Protein AF-A0A3M8CEA3-F1 (afdb_monomer)

Solvent-accessible surface area (backbone atoms only — not comparable to full-atom values): 4649 Å² total; per-residue (Å²): 139,82,84,81,78,83,77,75,80,76,83,66,76,52,94,83,66,74,73,50,50,72,39,47,64,70,59,48,71,72,38,91,74,78,44,76,69,45,51,56,48,46,59,50,61,69,40,89,93,56,83,82,90,51,44,71,33,77,72,66,63,58,86,78,88,76,134

pLDDT: mean 74.98, std 16.01, range [36.03, 91.12]

Mean predicted aligned error: 11.78 Å

Radius of gyration: 19.07 Å; Cα contacts (8 Å, |Δi|>4): 48; chains: 1; bounding box: 56×34×37 Å

Sequence (67 aa):
MAKGKKIKKDKRNHPNQVNLKIVTSQTCQVCKQQCSRGLAYLEKMSQPGTIGFGVPCILTQKTSAAK

Foldseek 3Di:
DDDDDPDDPDPPCPPPPQDFDFDWLVCQVPDPDHDPQSVVQVVQVPDPPGDHPGTRDPVRSDDDPDD

Secondary structure (DSSP, 8-state):
--------------TT---PEEE-HHHHHH-SS--HHHHHHHHH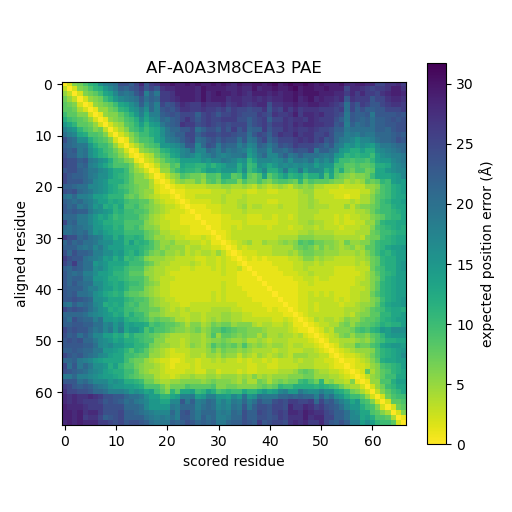HTSTT-----EEEGGGGS-----

Structure (mmCIF, N/CA/C/O backbone):
data_AF-A0A3M8CEA3-F1
#
_entry.id   AF-A0A3M8CEA3-F1
#
loop_
_atom_site.group_PDB
_atom_site.id
_atom_site.type_symbol
_atom_site.label_atom_id
_atom_site.label_alt_id
_atom_site.label_comp_id
_atom_site.label_asym_id
_atom_site.label_entity_id
_atom_site.label_seq_id
_atom_site.pdbx_PDB_ins_code
_atom_site.Cartn_x
_atom_site.Cartn_y
_atom_site.Cartn_z
_atom_site.occupancy
_atom_site.B_iso_or_equiv
_atom_site.auth_seq_id
_atom_site.auth_comp_id
_atom_site.auth_asym_id
_atom_site.auth_atom_id
_atom_site.pdbx_PDB_model_num
ATOM 1 N N . MET A 1 1 ? 42.177 -22.378 -22.611 1.00 36.97 1 MET A N 1
ATOM 2 C CA . MET A 1 1 ? 40.940 -22.967 -22.047 1.00 36.97 1 MET A CA 1
ATOM 3 C C . MET A 1 1 ? 40.671 -22.316 -20.691 1.00 36.97 1 MET A C 1
ATOM 5 O O . MET A 1 1 ? 41.325 -22.677 -19.724 1.00 36.97 1 MET A O 1
ATOM 9 N N . ALA A 1 2 ? 39.793 -21.312 -20.604 1.00 52.00 2 ALA A N 1
ATOM 10 C CA . ALA A 1 2 ? 39.470 -20.661 -19.329 1.00 52.00 2 ALA A CA 1
ATOM 11 C C . ALA A 1 2 ? 38.087 -21.126 -18.850 1.00 52.00 2 ALA A C 1
ATOM 13 O O . ALA A 1 2 ? 37.079 -20.903 -19.518 1.00 52.00 2 ALA A O 1
ATOM 14 N N . LYS A 1 3 ? 38.057 -21.824 -17.707 1.00 53.72 3 LYS A N 1
ATOM 15 C CA . LYS A 1 3 ? 36.844 -22.320 -17.042 1.00 53.72 3 LYS A CA 1
ATOM 16 C C . LYS A 1 3 ? 35.916 -21.144 -16.708 1.00 53.72 3 LYS A C 1
ATOM 18 O O . LYS A 1 3 ? 36.241 -20.321 -15.856 1.00 53.72 3 LYS A O 1
ATOM 23 N N . GLY A 1 4 ? 34.754 -21.092 -17.360 1.00 55.97 4 GLY A N 1
ATOM 24 C CA . GLY A 1 4 ? 33.704 -20.111 -17.091 1.00 55.97 4 GLY A CA 1
ATOM 25 C C . GLY A 1 4 ? 33.208 -20.210 -15.649 1.00 55.97 4 GLY A C 1
ATOM 26 O O . GLY A 1 4 ? 32.578 -21.193 -15.251 1.00 55.97 4 GLY A O 1
ATOM 27 N N . LYS A 1 5 ? 3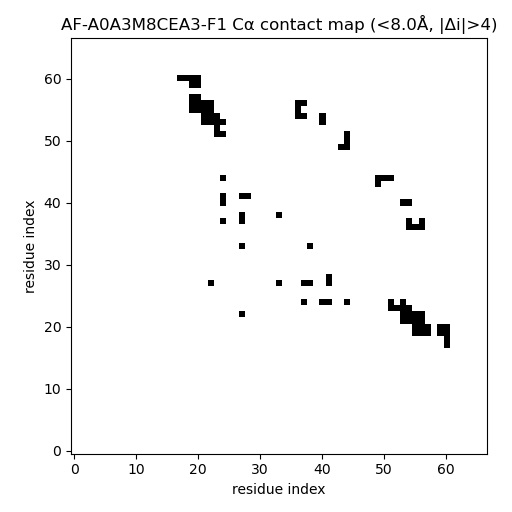3.510 -19.188 -14.847 1.00 61.41 5 LYS A N 1
ATOM 28 C CA . LYS A 1 5 ? 33.063 -19.073 -13.458 1.00 61.41 5 LYS A CA 1
ATOM 29 C C . LYS A 1 5 ? 31.557 -18.783 -13.467 1.00 61.41 5 LYS A C 1
ATOM 31 O O . LYS A 1 5 ? 31.136 -17.710 -13.889 1.00 61.41 5 LYS A O 1
ATOM 36 N N . LYS A 1 6 ? 30.729 -19.738 -13.026 1.00 65.12 6 LYS A N 1
ATOM 37 C CA . LYS A 1 6 ? 29.280 -19.526 -12.863 1.00 65.12 6 LYS A CA 1
ATOM 38 C C . LYS A 1 6 ? 29.047 -18.520 -11.736 1.00 65.12 6 LYS A C 1
ATOM 40 O O . LYS A 1 6 ? 29.140 -18.866 -10.559 1.00 65.12 6 LYS A O 1
ATOM 45 N N . ILE A 1 7 ? 28.743 -17.280 -12.104 1.00 65.56 7 ILE A N 1
ATOM 46 C CA . ILE A 1 7 ? 28.301 -16.242 -11.173 1.00 65.56 7 ILE A CA 1
ATOM 47 C C . ILE A 1 7 ? 26.890 -16.627 -10.719 1.00 65.56 7 ILE A C 1
ATOM 49 O O . ILE A 1 7 ? 25.928 -16.535 -11.482 1.00 65.56 7 ILE A O 1
ATOM 53 N N . LYS A 1 8 ? 26.761 -17.115 -9.481 1.00 64.69 8 LYS A N 1
ATOM 54 C CA . LYS A 1 8 ? 25.451 -17.296 -8.849 1.00 64.69 8 LYS A CA 1
ATOM 55 C C . LYS A 1 8 ? 24.858 -15.900 -8.647 1.00 64.69 8 LYS A C 1
ATOM 57 O O . LYS A 1 8 ? 25.400 -15.126 -7.864 1.00 64.69 8 LYS A O 1
ATOM 62 N N . LYS A 1 9 ? 23.782 -15.571 -9.377 1.00 61.78 9 LYS A N 1
ATOM 63 C CA . LYS A 1 9 ? 22.991 -14.356 -9.135 1.00 61.78 9 LYS A CA 1
ATOM 64 C C . LYS A 1 9 ? 22.483 -14.417 -7.704 1.00 61.78 9 LYS A C 1
ATOM 66 O O . LYS A 1 9 ? 21.677 -15.275 -7.346 1.00 61.78 9 LYS A O 1
ATOM 71 N N . ASP A 1 10 ? 23.037 -13.536 -6.899 1.00 59.97 10 ASP A N 1
ATOM 72 C CA . ASP A 1 10 ? 22.747 -13.411 -5.496 1.00 59.97 10 ASP A CA 1
ATOM 73 C C . ASP A 1 10 ? 21.291 -12.955 -5.327 1.00 59.97 10 ASP A C 1
ATOM 75 O O . ASP A 1 10 ? 20.929 -11.836 -5.676 1.00 59.97 10 ASP A O 1
ATOM 79 N N . LYS A 1 11 ? 20.421 -13.860 -4.868 1.00 59.91 11 LYS A N 1
ATOM 80 C CA . LYS A 1 11 ? 19.004 -13.573 -4.589 1.00 59.91 11 LYS A CA 1
ATOM 81 C C . LYS A 1 11 ? 18.821 -12.863 -3.239 1.00 59.91 11 LYS A C 1
ATOM 83 O O . LYS A 1 11 ? 17.763 -13.000 -2.629 1.00 59.91 11 LYS A O 1
ATOM 88 N N . ARG A 1 12 ? 19.832 -12.158 -2.712 1.00 62.34 12 ARG A N 1
ATOM 89 C CA . ARG A 1 12 ? 19.635 -11.364 -1.495 1.00 62.34 12 ARG A CA 1
ATOM 90 C C . ARG A 1 12 ? 18.745 -10.192 -1.882 1.00 62.34 12 ARG A C 1
ATOM 92 O O . ARG A 1 12 ? 19.145 -9.329 -2.659 1.00 62.34 12 ARG A O 1
ATOM 99 N N . ASN A 1 13 ? 17.510 -10.214 -1.382 1.00 59.81 13 ASN A N 1
ATOM 100 C CA . ASN A 1 13 ? 16.592 -9.086 -1.440 1.00 59.81 13 ASN A CA 1
ATOM 101 C C . ASN A 1 13 ? 17.373 -7.847 -0.981 1.00 59.81 13 ASN A C 1
ATOM 103 O O . ASN A 1 13 ? 17.794 -7.781 0.173 1.00 59.81 13 ASN A O 1
ATOM 107 N N . HIS A 1 14 ? 17.681 -6.944 -1.916 1.00 61.78 14 HIS A N 1
ATOM 108 C CA . HIS A 1 14 ? 18.522 -5.780 -1.644 1.00 61.78 14 HIS A CA 1
ATOM 109 C C . HIS A 1 14 ? 17.896 -5.022 -0.460 1.00 61.78 14 HIS A C 1
ATOM 111 O O . HIS A 1 14 ? 16.674 -4.889 -0.444 1.00 61.78 14 HIS A O 1
ATOM 117 N N . PRO A 1 15 ? 18.658 -4.514 0.520 1.00 61.94 15 PRO A N 1
ATOM 118 C CA . PRO A 1 15 ? 18.082 -3.875 1.711 1.00 61.94 15 PRO A CA 1
ATOM 119 C C . PRO A 1 15 ? 17.190 -2.658 1.388 1.00 61.94 15 PRO A C 1
ATOM 121 O O . PRO A 1 15 ? 16.337 -2.296 2.189 1.00 61.94 1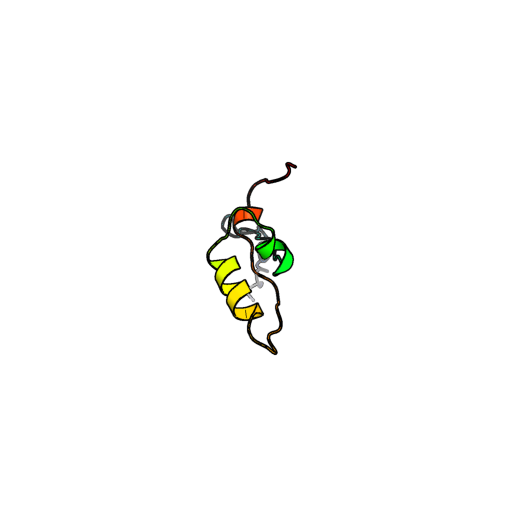5 PRO A O 1
ATOM 124 N N . ASN A 1 16 ? 17.320 -2.082 0.184 1.00 63.59 16 ASN A N 1
ATOM 125 C CA . ASN A 1 16 ? 16.446 -1.024 -0.340 1.00 63.59 16 ASN A CA 1
ATOM 126 C C . ASN A 1 16 ? 15.198 -1.525 -1.097 1.00 63.59 16 ASN A C 1
ATOM 128 O O . ASN A 1 16 ? 14.393 -0.709 -1.548 1.00 63.59 16 ASN A O 1
ATOM 132 N N . GLN A 1 17 ? 15.010 -2.836 -1.271 1.00 63.88 17 GLN A N 1
ATOM 133 C CA . GLN A 1 17 ? 13.791 -3.402 -1.851 1.00 63.88 17 GLN A CA 1
ATOM 134 C C . GLN A 1 17 ? 12.707 -3.488 -0.784 1.00 63.88 17 GLN A C 1
ATOM 136 O O . GLN A 1 17 ? 12.462 -4.521 -0.153 1.00 63.88 17 GLN A O 1
ATOM 141 N N . VAL A 1 18 ? 12.050 -2.351 -0.596 1.00 65.88 18 VAL A N 1
ATOM 142 C CA . VAL A 1 18 ? 10.848 -2.252 0.212 1.00 65.88 18 VAL A CA 1
ATOM 143 C C . VAL A 1 18 ? 9.691 -2.960 -0.491 1.00 65.88 18 VAL A C 1
ATOM 145 O O . VAL A 1 18 ? 9.172 -2.495 -1.504 1.00 65.88 18 VAL A O 1
ATOM 148 N N . ASN A 1 19 ? 9.281 -4.107 0.050 1.00 67.50 19 ASN A N 1
ATOM 149 C CA . ASN A 1 19 ? 8.094 -4.807 -0.428 1.00 67.50 19 ASN A CA 1
ATOM 150 C C . ASN A 1 19 ? 6.852 -4.040 0.039 1.00 67.50 19 ASN A C 1
ATOM 152 O O . ASN A 1 19 ? 6.493 -4.047 1.214 1.00 67.50 19 ASN A O 1
ATOM 156 N N . LEU A 1 20 ? 6.232 -3.327 -0.896 1.00 81.25 20 LEU A N 1
ATOM 157 C CA . LEU A 1 20 ? 4.982 -2.606 -0.695 1.00 81.25 20 LEU A CA 1
ATOM 158 C C . LEU A 1 20 ? 3.818 -3.512 -1.090 1.00 81.25 20 LEU A C 1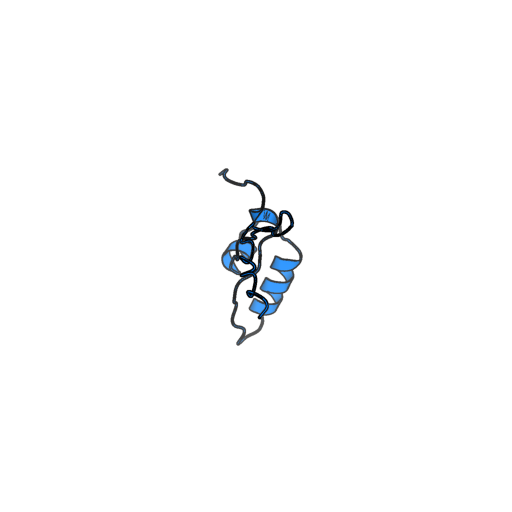
ATOM 160 O O . LEU A 1 20 ? 3.852 -4.120 -2.161 1.00 81.25 20 LEU A O 1
ATOM 164 N N . LYS A 1 21 ? 2.760 -3.571 -0.275 1.00 83.00 21 LYS A N 1
ATOM 165 C CA . LYS A 1 21 ? 1.546 -4.292 -0.665 1.00 83.00 21 LYS A CA 1
ATOM 166 C C . LYS A 1 21 ? 0.815 -3.495 -1.744 1.00 83.00 21 LYS A C 1
ATOM 168 O O . LYS A 1 21 ? 0.556 -2.302 -1.569 1.00 83.00 21 LYS A O 1
ATOM 173 N N . ILE A 1 22 ? 0.467 -4.159 -2.842 1.00 87.62 22 ILE A N 1
ATOM 174 C CA . ILE A 1 22 ? -0.458 -3.607 -3.833 1.00 87.62 22 ILE A CA 1
ATOM 175 C C . ILE A 1 22 ? -1.867 -3.663 -3.241 1.00 87.62 22 ILE A C 1
ATOM 177 O O . ILE A 1 22 ? -2.327 -4.725 -2.819 1.00 87.62 22 ILE A O 1
ATOM 181 N N . VAL A 1 23 ? -2.529 -2.512 -3.170 1.00 88.00 23 VAL A N 1
ATOM 182 C CA . VAL A 1 23 ? -3.903 -2.376 -2.668 1.00 88.00 23 VAL A CA 1
ATOM 183 C C . VAL A 1 23 ? -4.811 -1.814 -3.755 1.00 88.00 23 VAL A C 1
ATOM 185 O O . VAL A 1 23 ? -4.342 -1.169 -4.689 1.00 88.00 23 VAL A O 1
ATOM 188 N N . THR A 1 24 ? -6.112 -2.060 -3.649 1.00 89.88 24 THR A N 1
ATOM 189 C CA . THR A 1 24 ? -7.110 -1.592 -4.621 1.00 89.88 24 THR A CA 1
ATOM 190 C C . THR A 1 24 ? -7.781 -0.296 -4.161 1.00 89.88 24 THR A C 1
ATOM 192 O O . THR A 1 24 ? -7.573 0.173 -3.037 1.00 89.88 24 THR A O 1
ATOM 195 N N . SER A 1 25 ? -8.614 0.286 -5.030 1.00 85.88 25 SER A N 1
ATOM 196 C CA . SER A 1 25 ? -9.366 1.521 -4.760 1.00 85.88 25 SER A CA 1
ATOM 197 C C . SER A 1 25 ? -10.190 1.420 -3.487 1.00 85.88 25 SER A C 1
ATOM 199 O O . SER A 1 25 ? -10.160 2.350 -2.692 1.00 85.88 25 SER A O 1
ATOM 201 N N . GLN A 1 26 ? -10.831 0.276 -3.240 1.00 87.00 26 GLN A N 1
ATOM 202 C CA . GLN A 1 26 ? -11.639 0.052 -2.041 1.00 87.00 26 GLN A CA 1
ATOM 203 C C . GLN A 1 26 ? -10.832 0.280 -0.756 1.00 87.00 26 GLN A C 1
ATOM 205 O O . GLN A 1 26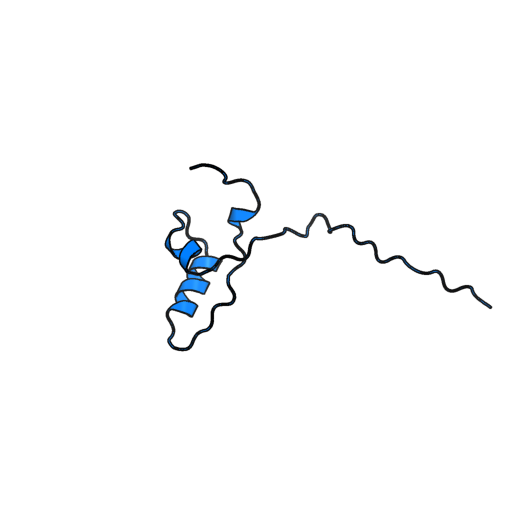 ? -11.286 0.980 0.145 1.00 87.00 26 GLN A O 1
ATOM 210 N N . THR A 1 27 ? -9.603 -0.245 -0.686 1.00 87.62 27 THR A N 1
ATOM 211 C CA . THR A 1 27 ? -8.718 -0.022 0.466 1.00 87.62 27 THR A CA 1
ATOM 212 C C . THR A 1 27 ? -8.305 1.444 0.579 1.00 87.62 27 THR A C 1
ATOM 214 O O . THR A 1 27 ? -8.254 1.976 1.684 1.00 87.62 27 THR A O 1
ATOM 217 N N . CYS A 1 28 ? -8.029 2.115 -0.543 1.00 87.81 28 CYS A N 1
ATOM 218 C CA . CYS A 1 28 ? -7.697 3.541 -0.545 1.00 87.81 28 CYS A CA 1
ATOM 219 C C . CYS A 1 28 ? -8.881 4.434 -0.137 1.00 87.81 28 CYS A C 1
ATOM 221 O O . CYS A 1 28 ? -8.653 5.441 0.524 1.00 87.81 28 CYS A O 1
ATOM 223 N N . GLN A 1 29 ? -10.123 4.066 -0.469 1.00 86.25 29 GLN A N 1
ATOM 224 C CA . GLN A 1 29 ? -11.330 4.826 -0.111 1.00 86.25 29 GLN A CA 1
ATOM 225 C C . GLN A 1 29 ? -11.616 4.791 1.392 1.00 86.25 29 GLN A C 1
ATOM 227 O O . GLN A 1 29 ? -11.963 5.815 1.969 1.00 86.25 29 GLN A O 1
ATOM 232 N N . VAL A 1 30 ? -11.442 3.632 2.036 1.00 87.69 30 VAL A N 1
ATOM 233 C CA . VAL A 1 30 ? -11.680 3.475 3.486 1.00 87.69 30 VAL A CA 1
ATOM 234 C C . VAL A 1 30 ? -10.476 3.880 4.342 1.00 87.69 30 VAL A C 1
ATOM 236 O O . VAL A 1 30 ? -10.549 3.879 5.572 1.00 87.69 30 VAL A O 1
ATOM 239 N N . CYS A 1 31 ? -9.339 4.192 3.714 1.00 86.75 31 CYS A N 1
ATOM 240 C CA . CYS A 1 31 ? -8.126 4.544 4.433 1.00 86.75 31 CYS A CA 1
ATOM 241 C C . CYS A 1 31 ? -8.291 5.904 5.120 1.00 86.75 31 CYS A C 1
ATOM 243 O O . CYS A 1 31 ? -8.464 6.928 4.460 1.00 86.75 31 CYS A O 1
ATOM 245 N N . LYS A 1 32 ? -8.168 5.920 6.453 1.00 84.31 32 LYS A N 1
ATOM 246 C CA . LYS A 1 32 ? -8.195 7.154 7.259 1.00 84.31 32 LYS A CA 1
ATOM 247 C C . LYS A 1 32 ? -7.035 8.097 6.918 1.00 84.31 32 LYS A C 1
ATOM 249 O O . LYS A 1 32 ? -7.165 9.305 7.061 1.00 84.31 32 LYS A O 1
ATOM 254 N N . GLN A 1 33 ? -5.912 7.545 6.457 1.00 84.44 33 GLN A N 1
ATOM 255 C CA . GLN A 1 33 ? -4.737 8.302 6.040 1.00 84.44 33 GLN A CA 1
ATOM 256 C C . GLN A 1 33 ? -4.596 8.256 4.513 1.00 84.44 33 GLN A C 1
ATOM 258 O O . GLN A 1 33 ? -3.946 7.377 3.946 1.00 84.44 33 GLN A O 1
ATOM 263 N N . GLN A 1 34 ? -5.217 9.225 3.842 1.00 83.19 34 GLN A N 1
ATOM 264 C CA . GLN A 1 34 ? -5.091 9.416 2.396 1.00 83.19 34 GLN A CA 1
ATOM 265 C C . GLN A 1 34 ? -3.628 9.734 2.037 1.00 83.19 34 GLN A C 1
ATOM 267 O O . GLN A 1 34 ? -2.995 10.592 2.650 1.00 83.19 34 GLN A O 1
ATOM 272 N N . CYS A 1 35 ? -3.072 9.042 1.040 1.00 88.12 35 CYS A N 1
ATOM 273 C CA . CYS A 1 35 ? -1.722 9.297 0.53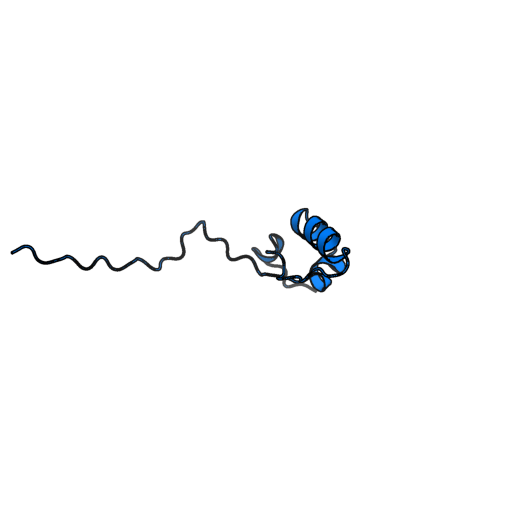2 1.00 88.12 35 CYS A CA 1
ATOM 274 C C . CYS A 1 35 ? -1.776 9.765 -0.924 1.00 88.12 35 CYS A C 1
ATOM 276 O O . CYS A 1 35 ? -2.683 9.383 -1.662 1.00 88.12 35 CYS A O 1
ATOM 278 N N . SER A 1 36 ? -0.771 10.525 -1.370 1.00 88.62 36 SER A N 1
ATOM 279 C CA . SER A 1 36 ? -0.739 11.098 -2.727 1.00 88.62 36 SER A CA 1
ATOM 280 C C . SER A 1 36 ? -0.869 10.040 -3.830 1.00 88.62 36 SER A C 1
ATOM 282 O O . SER A 1 36 ? -1.508 10.281 -4.847 1.00 88.62 36 SER A O 1
ATOM 284 N N . ARG A 1 37 ? -0.316 8.835 -3.614 1.00 89.12 37 ARG A N 1
ATOM 285 C CA . ARG A 1 37 ? -0.457 7.707 -4.552 1.00 89.12 37 ARG A CA 1
ATOM 286 C C . ARG A 1 37 ? -1.891 7.180 -4.616 1.00 89.12 37 ARG A C 1
ATOM 288 O O . ARG A 1 37 ? -2.371 6.861 -5.696 1.00 89.12 37 ARG A O 1
ATOM 295 N N . GLY A 1 38 ? -2.551 7.069 -3.462 1.00 90.50 38 GLY A N 1
ATOM 296 C CA . GLY A 1 38 ? -3.936 6.614 -3.359 1.00 90.50 38 GLY A CA 1
ATOM 297 C C . GLY A 1 38 ? -4.907 7.615 -3.977 1.00 90.50 38 GLY A C 1
ATOM 298 O O . GLY A 1 38 ? -5.756 7.207 -4.758 1.00 90.50 38 GLY A O 1
ATOM 299 N N . LEU A 1 39 ? -4.722 8.911 -3.708 1.00 90.25 39 LEU A N 1
ATOM 300 C CA . LEU A 1 39 ? -5.521 9.989 -4.300 1.00 90.25 39 LEU A CA 1
ATOM 301 C C . LEU A 1 39 ? -5.444 9.970 -5.831 1.00 90.25 39 LEU A C 1
ATOM 303 O O . LEU A 1 39 ? -6.469 9.826 -6.489 1.00 90.25 39 LEU A O 1
ATOM 307 N N . ALA A 1 40 ? -4.231 9.952 -6.390 1.00 90.44 40 ALA A N 1
ATOM 308 C CA . ALA A 1 40 ? -4.038 9.876 -7.838 1.00 90.44 40 ALA A CA 1
ATOM 309 C C . ALA A 1 40 ? -4.628 8.593 -8.455 1.00 90.44 40 ALA A C 1
ATOM 311 O O . ALA A 1 40 ? -5.097 8.593 -9.595 1.00 90.44 40 ALA A O 1
ATOM 312 N N . TYR A 1 41 ? -4.602 7.476 -7.719 1.00 91.12 41 TYR A N 1
ATOM 313 C CA . TYR A 1 41 ? -5.233 6.233 -8.157 1.00 91.12 41 TYR A CA 1
ATOM 314 C C . TYR A 1 41 ? -6.763 6.341 -8.160 1.00 91.12 41 TYR A C 1
ATOM 316 O O . TYR A 1 41 ? -7.396 5.881 -9.107 1.00 91.12 41 TYR A O 1
ATOM 324 N N . LEU A 1 42 ? -7.361 6.974 -7.148 1.00 90.00 42 LEU A N 1
ATOM 325 C CA . LEU A 1 42 ? -8.807 7.204 -7.083 1.00 90.00 42 LEU A CA 1
ATOM 326 C C . LEU 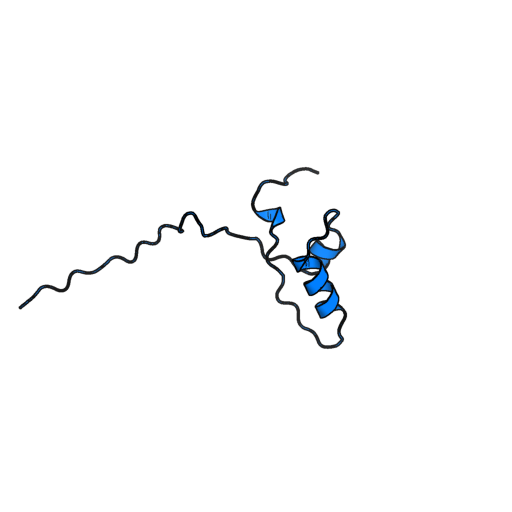A 1 42 ? -9.287 8.153 -8.183 1.00 90.00 42 LEU A C 1
ATOM 328 O O . LEU A 1 42 ? -10.298 7.867 -8.817 1.00 90.00 42 LEU A O 1
ATOM 332 N N . GLU A 1 43 ? -8.538 9.217 -8.469 1.00 91.06 43 GLU A N 1
ATOM 333 C CA . GLU A 1 43 ? -8.840 10.127 -9.580 1.00 91.06 43 GLU A CA 1
ATOM 334 C C . GLU A 1 43 ? -8.849 9.390 -10.926 1.00 91.06 43 GLU A C 1
ATOM 336 O O . GLU A 1 43 ? -9.781 9.548 -11.712 1.00 91.06 43 GLU A O 1
ATOM 341 N N . LYS A 1 44 ? -7.869 8.506 -11.162 1.00 90.00 44 LYS A N 1
ATOM 342 C CA . LYS A 1 44 ? -7.843 7.639 -12.354 1.00 90.00 44 LYS A CA 1
ATOM 343 C C . LYS A 1 44 ? -9.016 6.657 -12.376 1.00 90.00 44 LYS A C 1
ATOM 345 O O . LYS A 1 44 ? -9.619 6.461 -13.420 1.00 90.00 44 LYS A O 1
ATOM 350 N N . MET A 1 45 ? -9.363 6.051 -11.240 1.00 89.25 45 MET A N 1
ATOM 351 C CA . MET A 1 45 ? -10.510 5.134 -11.137 1.00 89.25 45 MET A CA 1
ATOM 352 C C . MET A 1 45 ? -11.859 5.823 -11.361 1.00 89.25 45 MET A C 1
ATOM 354 O O . MET A 1 45 ? -12.816 5.153 -11.733 1.00 89.25 45 MET A O 1
ATOM 358 N N . SER A 1 46 ? -11.940 7.139 -11.153 1.00 88.12 46 SER A N 1
ATOM 359 C CA . SER A 1 46 ? -13.151 7.925 -11.410 1.00 88.12 46 SER A CA 1
ATOM 360 C C . SER A 1 46 ? -13.439 8.101 -12.909 1.00 88.12 46 SER A C 1
ATOM 362 O O . SER A 1 46 ? -14.555 8.442 -13.298 1.00 88.12 46 SER A O 1
ATOM 364 N N . GLN A 1 47 ? -12.451 7.858 -13.778 1.00 90.69 47 GLN A N 1
ATOM 365 C CA . GLN A 1 47 ? -12.635 7.962 -15.2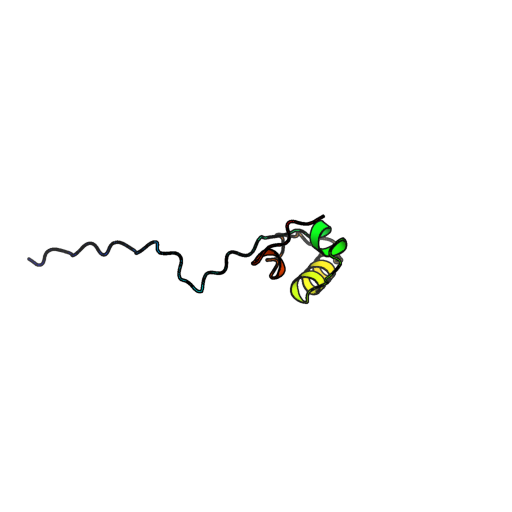21 1.00 90.69 47 GLN A CA 1
ATOM 366 C C . GLN A 1 47 ? -13.336 6.705 -15.776 1.00 90.69 47 GLN A C 1
ATOM 368 O O . GLN A 1 47 ? -12.925 5.578 -15.468 1.00 90.69 47 GLN A O 1
ATOM 373 N N . PRO A 1 48 ? -14.380 6.854 -16.611 1.00 86.75 48 PRO A N 1
ATOM 374 C CA . PRO A 1 48 ? -15.076 5.717 -17.203 1.00 86.75 48 PRO A CA 1
ATOM 375 C C . PRO A 1 48 ? -14.154 4.947 -18.160 1.00 86.75 48 PRO A C 1
ATOM 377 O O . PRO A 1 48 ? -13.444 5.540 -18.967 1.00 86.75 48 PRO A O 1
ATOM 380 N N . GLY A 1 49 ? -14.176 3.613 -18.073 1.00 87.06 49 GLY A N 1
ATOM 381 C CA . GLY A 1 49 ? -13.340 2.725 -18.895 1.00 87.06 49 GLY A CA 1
ATOM 382 C C . GLY A 1 49 ? -11.956 2.409 -18.313 1.00 87.06 49 GLY A C 1
ATOM 383 O O . GLY A 1 49 ? -11.167 1.716 -18.953 1.00 87.06 49 GLY A O 1
ATOM 384 N N . THR A 1 50 ? -11.651 2.875 -17.101 1.00 86.50 50 THR A N 1
ATOM 385 C CA . THR A 1 50 ? -10.326 2.687 -16.494 1.00 86.50 50 THR A CA 1
ATOM 386 C C . THR A 1 50 ? -10.228 1.364 -15.738 1.00 86.50 50 THR A C 1
ATOM 388 O O . THR A 1 50 ? -11.051 1.066 -14.875 1.00 86.50 50 THR A O 1
ATOM 391 N N . ILE A 1 51 ? -9.184 0.579 -16.019 1.00 83.69 51 ILE A N 1
ATOM 392 C CA . ILE A 1 51 ? -8.900 -0.686 -15.324 1.00 83.69 51 ILE A CA 1
ATOM 393 C C . ILE A 1 51 ? -7.810 -0.458 -14.279 1.00 83.69 51 ILE A C 1
ATOM 395 O O . ILE A 1 51 ? -6.733 0.065 -14.567 1.00 83.69 51 ILE A O 1
ATOM 399 N N . GLY A 1 52 ? -8.103 -0.849 -13.042 1.00 82.50 52 GLY A N 1
ATOM 400 C CA . GLY A 1 52 ? -7.235 -0.616 -11.900 1.00 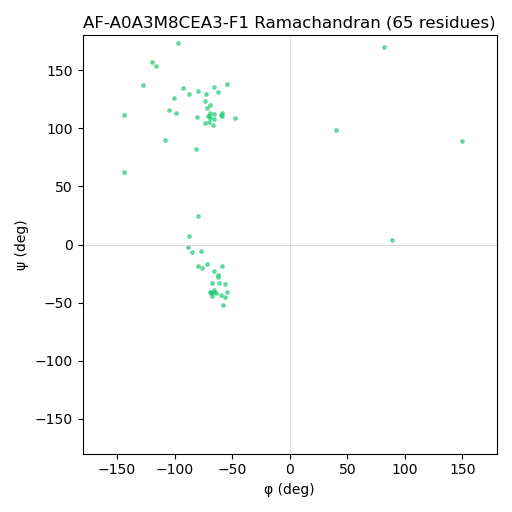82.50 52 GLY A CA 1
ATOM 401 C C . GLY A 1 52 ? -6.395 -1.823 -11.529 1.00 82.50 52 GLY A C 1
ATOM 402 O O . GLY A 1 52 ? -6.925 -2.808 -11.030 1.00 82.50 52 GLY A O 1
ATOM 403 N N . PHE A 1 53 ? -5.077 -1.721 -11.695 1.00 86.44 53 PHE A N 1
ATOM 404 C CA . PHE A 1 53 ? -4.121 -2.773 -11.312 1.00 86.44 53 PHE A CA 1
ATOM 405 C C . PHE A 1 53 ? -3.650 -2.673 -9.850 1.00 86.44 53 PHE A C 1
ATOM 407 O O . PHE A 1 53 ? -2.762 -3.407 -9.420 1.00 86.44 53 PHE A O 1
ATOM 414 N N . GLY A 1 54 ? -4.253 -1.766 -9.078 1.00 87.19 54 GLY A N 1
ATOM 415 C CA . GLY A 1 54 ? -3.862 -1.453 -7.712 1.00 87.19 54 GLY A CA 1
ATOM 416 C C . GLY A 1 54 ? -2.680 -0.486 -7.615 1.00 87.19 54 GLY A C 1
ATOM 417 O O . GLY A 1 54 ? -2.017 -0.149 -8.596 1.00 87.19 54 GLY A O 1
ATOM 418 N N . VAL A 1 55 ? -2.432 -0.013 -6.397 1.00 89.38 55 VAL A N 1
ATOM 419 C CA . VAL A 1 55 ? -1.390 0.961 -6.068 1.00 89.38 55 VAL A CA 1
ATOM 420 C C . VAL A 1 55 ? -0.514 0.436 -4.923 1.00 89.38 55 VAL A C 1
ATOM 422 O O . VAL A 1 55 ? -1.037 -0.119 -3.955 1.00 89.38 55 VAL A O 1
ATOM 425 N N . PRO A 1 56 ? 0.822 0.583 -4.987 1.00 88.81 56 PRO A N 1
ATOM 426 C CA . PRO A 1 56 ? 1.706 0.189 -3.896 1.00 88.81 56 PRO A CA 1
ATOM 427 C C . PRO A 1 56 ? 1.528 1.110 -2.685 1.00 88.81 56 PRO A C 1
ATOM 429 O O . PRO A 1 56 ? 1.893 2.294 -2.719 1.00 88.81 56 PRO A O 1
ATOM 432 N N . CYS A 1 57 ? 0.999 0.552 -1.598 1.00 87.12 57 CYS A N 1
ATOM 433 C CA . CYS A 1 57 ? 0.694 1.286 -0.379 1.00 87.12 57 CYS A CA 1
ATOM 434 C C . CYS A 1 57 ? 1.940 1.487 0.486 1.00 87.12 57 CYS A C 1
ATOM 436 O O . CYS A 1 57 ? 2.414 0.555 1.134 1.00 87.12 57 CYS A O 1
ATOM 438 N N . ILE A 1 58 ? 2.429 2.725 0.569 1.00 80.31 58 ILE A N 1
ATOM 439 C CA . ILE A 1 58 ? 3.591 3.084 1.401 1.00 80.31 58 ILE A CA 1
ATOM 440 C C . ILE A 1 58 ? 3.365 2.842 2.899 1.00 80.31 58 ILE A C 1
ATOM 442 O O . ILE A 1 58 ? 4.317 2.580 3.625 1.00 80.31 58 ILE A O 1
ATOM 446 N N . LEU A 1 59 ? 2.107 2.872 3.347 1.00 77.06 59 LEU A N 1
ATOM 447 C CA . LEU A 1 59 ? 1.741 2.691 4.753 1.00 77.06 59 LEU A CA 1
ATOM 448 C C . LEU A 1 59 ? 1.741 1.214 5.172 1.00 77.06 59 LEU A C 1
ATOM 450 O O . LEU A 1 59 ? 1.852 0.909 6.350 1.00 77.06 59 LEU A O 1
ATOM 454 N N . THR A 1 60 ? 1.692 0.278 4.218 1.00 71.56 60 THR A N 1
ATOM 455 C CA . THR A 1 60 ? 1.761 -1.166 4.526 1.00 71.56 60 THR A CA 1
ATOM 456 C C . THR A 1 60 ? 3.170 -1.663 4.853 1.00 71.56 60 THR A C 1
ATOM 458 O O . THR A 1 60 ? 3.334 -2.817 5.236 1.00 71.56 60 THR A O 1
ATOM 461 N N . GLN A 1 61 ? 4.189 -0.808 4.723 1.00 60.97 61 GLN A N 1
ATOM 462 C CA . GLN A 1 61 ? 5.598 -1.184 4.850 1.00 60.97 61 GLN A CA 1
ATOM 463 C C . GLN A 1 61 ? 6.050 -1.401 6.307 1.00 60.97 61 GLN A C 1
ATOM 465 O O . GLN A 1 61 ? 7.051 -2.073 6.542 1.00 60.97 61 GLN A O 1
ATOM 470 N N . LYS A 1 62 ? 5.323 -0.861 7.294 1.00 50.59 62 LYS A N 1
ATOM 471 C CA . LYS A 1 62 ? 5.568 -1.094 8.723 1.00 50.59 62 LYS A CA 1
ATOM 472 C C . LYS A 1 62 ? 4.231 -1.154 9.458 1.00 50.59 62 LYS A C 1
ATOM 474 O O . LYS A 1 62 ? 3.545 -0.149 9.550 1.00 50.59 62 LYS A O 1
ATOM 479 N N . THR A 1 63 ? 3.877 -2.345 9.945 1.00 49.16 63 THR A N 1
ATOM 480 C CA . THR A 1 63 ? 2.971 -2.576 11.089 1.00 49.16 63 THR A CA 1
ATOM 481 C C . THR A 1 63 ? 1.734 -1.675 11.181 1.00 49.16 63 THR A C 1
ATOM 483 O O . THR A 1 63 ? 1.763 -0.596 11.764 1.00 49.16 63 THR A O 1
ATOM 486 N N . SER A 1 64 ? 0.594 -2.181 10.726 1.00 41.94 64 SER A N 1
ATOM 487 C CA . SER A 1 64 ? -0.710 -1.796 11.281 1.00 41.94 64 SER A CA 1
ATOM 488 C C . SER A 1 64 ? -1.616 -3.024 11.286 1.00 41.94 64 SER A C 1
ATOM 490 O O . SER A 1 64 ? -2.622 -3.104 10.590 1.00 41.94 64 SER A O 1
ATOM 492 N N . ALA A 1 65 ? -1.195 -4.033 12.050 1.00 48.12 65 ALA A N 1
ATOM 493 C CA . ALA A 1 65 ? -2.152 -4.780 12.846 1.00 48.12 65 ALA A CA 1
ATOM 494 C C . ALA A 1 65 ? -2.569 -3.846 13.993 1.00 48.12 65 ALA A C 1
ATOM 496 O O . ALA A 1 65 ? -1.695 -3.426 14.744 1.00 48.12 65 ALA A O 1
ATOM 497 N N . ALA A 1 66 ? -3.853 -3.484 14.046 1.00 40.84 66 ALA A N 1
ATOM 498 C CA . ALA A 1 66 ? -4.640 -2.952 15.175 1.00 40.84 66 ALA A CA 1
ATOM 499 C C . ALA A 1 66 ? -5.711 -2.029 14.565 1.00 40.84 66 ALA A C 1
ATOM 501 O O . ALA A 1 66 ? -5.396 -0.928 14.128 1.00 40.84 66 ALA A O 1
ATOM 502 N N . LYS A 1 67 ? -6.877 -2.579 14.223 1.00 36.03 67 LYS A N 1
ATOM 503 C CA . LYS A 1 67 ? -8.064 -2.745 15.084 1.00 36.03 67 LYS A CA 1
ATOM 504 C C . LYS A 1 67 ? -9.039 -1.591 14.860 1.00 36.03 67 LYS A C 1
ATOM 506 O O . LYS A 1 67 ? -8.625 -0.423 14.992 1.00 36.03 67 LYS A O 1
#

Organism: NCBI:txid497735